Protein AF-A0A1A8IS23-F1 (afdb_monomer)

Organism: Nothobranchius kuhntae (NCBI:txid321403)

Mean predicted aligned error: 4.56 Å

Secondary structure (DSSP, 8-state):
-HHHHHHHHHHHHHHHHHHHHH-SS-----HHHHHH-HHHHHHHHHHHTTPPP-HHHHHHHHHT---S---S-----SS--S-HHHHHHHHHHHHHHHHHHHHTT---S-GGGS--

Radius of gyration: 16.97 Å; Cα contacts (8 Å, |Δi|>4): 66; chains: 1; bounding box: 39×25×40 Å

pLDDT: mean 91.83, std 9.57, range [53.31, 98.06]

Solvent-accessible surface area (backbone atoms only — not comparable to full-atom values): 7263 Å² total; per-residue (Å²): 110,68,70,53,50,69,53,50,49,57,48,54,38,50,55,53,50,47,48,66,70,71,48,88,84,79,85,88,78,56,70,69,53,41,71,74,41,46,60,63,48,52,50,52,53,40,50,73,71,73,45,86,84,54,65,71,60,43,53,51,46,62,78,59,69,77,71,90,89,63,81,85,70,81,70,73,66,95,60,79,93,61,52,72,68,58,43,51,54,47,39,54,42,48,52,52,49,25,53,56,28,46,76,68,76,41,82,49,67,61,74,93,67,54,76,128

Sequence (116 aa):
WPEFVKNYAPWWASHTLDWLTYGKNIHVVHFEDLKRDLFVQLKGMVQFLGLEVSEDRLLCVEGQKDGNFKRSGLRKLEYDPYSPEMRQNIDELIRTVDTALNKRNMSGVPADYKPR

InterPro domains:
  IPR000863 Sulfotransferase domain [PF00685] (11-58)
  IPR027417 P-loop containing nucleoside triphosphate hydrolase [G3DSA:3.40.50.300] (1-97)
  IPR027417 P-loop containing nucleoside triphosphate hydrolase [SSF52540] (1-97)
  IPR051589 Sialate:O-sulfotransferase [PTHR45964] (1-114)

Foldseek 3Di:
DVVCLVPVLVVVLVVLVCCLVPPDQDDDDDPVVCVVCVLVRVQVVCVSVVHDDDSVVSVVCVVVVDDPPDDPDPPVPPDDPDDPVSLVSNQVSLVSSQVSCVVVVHHGDDPVSHDD

Structure (mmCIF, N/CA/C/O backbone):
data_AF-A0A1A8IS23-F1
#
_entry.id   AF-A0A1A8IS23-F1
#
loop_
_atom_site.group_PDB
_atom_site.id
_atom_site.type_symbol
_atom_site.label_atom_id
_atom_site.label_alt_id
_atom_site.label_comp_id
_atom_site.label_asym_id
_atom_site.label_entity_id
_atom_site.label_seq_id
_atom_site.pdbx_PDB_ins_code
_atom_site.Cartn_x
_atom_site.Cartn_y
_atom_site.Cartn_z
_atom_site.occupancy
_atom_site.B_iso_or_equiv
_atom_site.auth_seq_id
_atom_site.auth_comp_id
_atom_site.auth_asym_id
_atom_site.auth_atom_id
_atom_site.pdbx_PDB_model_num
ATOM 1 N N . TRP A 1 1 ? 6.057 2.305 -22.696 1.00 84.75 1 TRP A N 1
ATOM 2 C CA . TRP A 1 1 ? 5.994 1.385 -21.542 1.00 84.75 1 TRP A CA 1
ATOM 3 C C . TRP A 1 1 ? 7.279 1.406 -20.709 1.00 84.75 1 TRP A C 1
ATOM 5 O O . TRP A 1 1 ? 7.150 1.654 -19.518 1.00 84.75 1 TRP A O 1
ATOM 15 N N . PRO A 1 2 ? 8.498 1.291 -21.283 1.00 92.81 2 PRO A N 1
ATOM 16 C CA . PRO A 1 2 ? 9.746 1.312 -20.501 1.00 92.81 2 PRO A CA 1
ATOM 17 C C . PRO A 1 2 ? 9.944 2.564 -19.643 1.00 92.81 2 PRO A C 1
ATOM 19 O O . PRO A 1 2 ? 10.153 2.452 -18.442 1.00 92.81 2 PRO A O 1
ATOM 22 N N . GLU A 1 3 ? 9.754 3.756 -20.218 1.00 93.56 3 GLU A N 1
ATOM 23 C CA . GLU A 1 3 ? 9.841 5.011 -19.454 1.00 93.56 3 GLU A CA 1
ATOM 24 C C . GLU A 1 3 ? 8.781 5.112 -18.350 1.00 93.56 3 GLU A C 1
ATOM 26 O O . GLU A 1 3 ? 9.026 5.700 -17.303 1.00 93.56 3 GLU A O 1
ATOM 31 N N . PHE A 1 4 ? 7.605 4.506 -18.538 1.00 93.31 4 PHE A N 1
ATOM 32 C CA . PHE A 1 4 ? 6.596 4.471 -17.481 1.00 93.31 4 PHE A CA 1
ATOM 33 C C . PHE A 1 4 ? 7.096 3.636 -16.298 1.00 93.31 4 PHE A C 1
ATOM 35 O O . PHE A 1 4 ? 7.108 4.121 -15.172 1.00 93.31 4 PHE A O 1
ATOM 42 N N . VAL A 1 5 ? 7.582 2.418 -16.548 1.00 94.75 5 VAL A N 1
ATOM 43 C CA . VAL A 1 5 ? 8.132 1.552 -15.492 1.00 94.75 5 VAL A CA 1
ATOM 44 C C . VAL A 1 5 ? 9.323 2.214 -14.801 1.00 94.75 5 VAL A C 1
ATOM 46 O O . VAL A 1 5 ? 9.346 2.290 -13.575 1.00 94.75 5 VAL A O 1
ATOM 49 N N . LYS A 1 6 ? 10.254 2.771 -15.580 1.00 94.75 6 LYS A N 1
ATOM 50 C CA . LYS A 1 6 ? 11.458 3.450 -15.086 1.00 94.75 6 LYS A CA 1
ATOM 51 C C . LYS A 1 6 ? 11.155 4.602 -14.125 1.00 94.75 6 LYS A C 1
ATOM 53 O O . LYS A 1 6 ? 11.931 4.830 -13.207 1.00 94.75 6 LYS A O 1
ATOM 58 N N . ASN A 1 7 ? 10.045 5.313 -14.321 1.00 95.06 7 ASN A N 1
ATOM 59 C CA . ASN A 1 7 ? 9.667 6.439 -13.466 1.00 95.06 7 ASN A CA 1
ATOM 60 C C . ASN A 1 7 ? 8.744 6.020 -12.311 1.00 95.06 7 ASN A C 1
ATOM 62 O O . ASN A 1 7 ? 8.955 6.424 -11.169 1.00 95.06 7 ASN A O 1
ATOM 66 N N . TYR A 1 8 ? 7.724 5.200 -12.580 1.00 96.56 8 TYR A N 1
ATOM 67 C CA . TYR A 1 8 ? 6.670 4.916 -11.603 1.00 96.56 8 TYR A CA 1
ATOM 68 C C . TYR A 1 8 ? 6.990 3.764 -10.652 1.00 96.56 8 TYR A C 1
ATOM 70 O O . TYR A 1 8 ? 6.519 3.796 -9.516 1.00 96.56 8 TYR A O 1
ATOM 78 N N . ALA A 1 9 ? 7.785 2.770 -11.065 1.00 96.25 9 ALA A N 1
ATOM 79 C CA . ALA A 1 9 ? 8.164 1.694 -10.153 1.00 96.25 9 ALA A CA 1
ATOM 80 C C . ALA A 1 9 ? 9.035 2.227 -8.996 1.00 96.25 9 ALA A C 1
ATOM 82 O O . ALA A 1 9 ? 8.674 1.981 -7.839 1.00 96.25 9 ALA A O 1
ATOM 83 N N . PRO A 1 10 ? 10.097 3.030 -9.238 1.00 97.44 10 PRO A N 1
ATOM 84 C CA . PRO A 1 10 ? 10.859 3.634 -8.146 1.00 97.44 10 PRO A CA 1
ATOM 85 C C . PRO A 1 10 ? 10.018 4.585 -7.299 1.00 97.44 10 PRO A C 1
ATOM 87 O O . PRO A 1 10 ? 10.170 4.598 -6.084 1.00 97.44 10 PRO A O 1
ATOM 90 N N . TRP A 1 11 ? 9.101 5.335 -7.920 1.00 97.69 11 TRP A N 1
ATOM 91 C CA . TRP A 1 11 ? 8.210 6.244 -7.199 1.00 97.69 11 TRP A CA 1
ATOM 92 C C . TRP A 1 11 ? 7.267 5.509 -6.237 1.00 97.69 11 TRP A C 1
ATOM 94 O O . TRP A 1 11 ? 7.090 5.940 -5.100 1.00 97.69 11 TRP A O 1
ATOM 104 N N . TRP A 1 12 ? 6.699 4.369 -6.646 1.00 97.31 12 TRP A N 1
ATOM 105 C CA . TRP A 1 12 ? 5.904 3.517 -5.754 1.00 97.31 12 TRP A CA 1
ATOM 106 C C . TRP A 1 12 ? 6.724 3.039 -4.548 1.00 97.31 12 TRP A C 1
ATOM 108 O O . TRP A 1 12 ? 6.259 3.109 -3.404 1.00 97.31 12 TRP A O 1
ATOM 118 N N . ALA A 1 13 ? 7.956 2.588 -4.797 1.00 97.81 13 ALA A N 1
ATOM 119 C CA . ALA A 1 13 ? 8.838 2.113 -3.743 1.00 97.81 13 ALA A CA 1
ATOM 120 C C . ALA A 1 13 ? 9.236 3.248 -2.794 1.00 97.81 13 ALA A C 1
ATOM 122 O O . ALA A 1 13 ? 9.066 3.104 -1.587 1.00 97.81 13 ALA A O 1
ATOM 123 N N . SER A 1 14 ? 9.697 4.388 -3.319 1.00 97.81 14 SER A N 1
ATOM 124 C CA . SER A 1 14 ? 10.100 5.535 -2.501 1.00 97.81 14 SER A CA 1
ATOM 125 C C . SER A 1 14 ? 8.934 6.056 -1.671 1.00 97.81 14 SER A C 1
ATOM 127 O O . SER A 1 14 ? 9.092 6.245 -0.474 1.00 97.81 14 SER A O 1
ATOM 129 N N . HIS A 1 15 ? 7.738 6.179 -2.254 1.00 97.56 15 HIS A N 1
ATOM 130 C CA . HIS A 1 15 ? 6.557 6.626 -1.519 1.00 97.56 15 HIS A CA 1
ATOM 131 C C . HIS A 1 15 ? 6.220 5.687 -0.355 1.00 97.56 15 HIS A C 1
ATOM 133 O O . HIS A 1 15 ? 5.954 6.138 0.759 1.00 97.56 15 HIS A O 1
ATOM 139 N N . THR A 1 16 ? 6.276 4.373 -0.587 1.00 96.81 16 THR A N 1
ATOM 140 C CA . THR A 1 16 ? 6.031 3.378 0.464 1.00 96.81 16 THR A CA 1
ATOM 141 C C . THR A 1 16 ? 7.103 3.446 1.553 1.00 96.81 16 THR A C 1
ATOM 143 O O . THR A 1 16 ? 6.783 3.461 2.741 1.00 96.81 16 THR A O 1
ATOM 146 N N . LEU A 1 17 ? 8.377 3.529 1.165 1.00 98.06 17 LEU A N 1
ATOM 147 C CA . LEU A 1 17 ? 9.504 3.623 2.093 1.00 98.06 17 LEU A CA 1
ATOM 148 C C . LEU A 1 17 ? 9.490 4.925 2.900 1.00 98.06 17 LEU A C 1
ATOM 150 O O . LEU A 1 17 ? 9.840 4.891 4.077 1.00 98.06 17 LEU A O 1
ATOM 154 N N . ASP A 1 18 ? 9.060 6.041 2.316 1.00 98.00 18 ASP A N 1
ATOM 155 C CA . ASP A 1 18 ? 8.930 7.328 3.001 1.00 98.00 18 ASP A CA 1
ATOM 156 C C . ASP A 1 18 ? 7.853 7.260 4.081 1.00 98.00 18 ASP A C 1
ATOM 158 O O . ASP A 1 18 ? 8.105 7.636 5.229 1.00 98.00 18 ASP A O 1
ATOM 162 N N . TRP A 1 19 ? 6.677 6.705 3.762 1.00 97.00 19 TRP A N 1
ATOM 163 C CA . TRP A 1 19 ? 5.651 6.448 4.772 1.00 97.00 19 TRP A CA 1
ATOM 164 C C . TRP A 1 19 ? 6.200 5.575 5.885 1.00 97.00 19 TRP A C 1
ATOM 166 O O . TRP A 1 19 ? 6.105 5.958 7.049 1.00 97.00 19 TRP A O 1
ATOM 176 N N . LEU A 1 20 ? 6.831 4.450 5.538 1.00 96.19 20 LEU A N 1
ATOM 177 C CA . LEU A 1 20 ? 7.433 3.571 6.530 1.00 96.19 20 LEU A CA 1
ATOM 178 C C . LEU A 1 20 ? 8.513 4.286 7.332 1.00 96.19 20 LEU A C 1
ATOM 180 O O . LEU A 1 20 ? 8.594 4.047 8.517 1.00 96.19 20 LEU A O 1
ATOM 184 N N . THR A 1 21 ? 9.323 5.169 6.766 1.00 96.06 21 THR A N 1
ATOM 185 C CA . THR A 1 21 ? 10.424 5.810 7.499 1.00 96.06 21 THR A CA 1
ATOM 186 C C . THR A 1 21 ? 9.915 6.892 8.445 1.00 96.06 21 THR A C 1
ATOM 188 O O . THR A 1 21 ? 10.292 6.910 9.619 1.00 96.06 21 THR A O 1
ATOM 191 N N . TYR A 1 22 ? 9.040 7.768 7.953 1.00 96.38 22 TYR A N 1
ATOM 192 C CA . TYR A 1 22 ? 8.670 9.012 8.628 1.00 96.38 22 TYR A CA 1
ATOM 193 C C . TYR A 1 22 ? 7.308 8.960 9.329 1.00 96.38 22 TYR A C 1
ATOM 195 O O . TYR A 1 22 ? 7.022 9.796 10.189 1.00 96.38 22 TYR A O 1
ATOM 203 N N . GLY A 1 23 ? 6.460 7.984 9.004 1.00 94.69 23 GLY A N 1
ATOM 204 C CA . GLY A 1 23 ? 5.176 7.803 9.664 1.00 94.69 23 GLY A CA 1
ATOM 205 C C . GLY A 1 23 ? 5.343 7.285 11.095 1.00 94.69 23 GLY A C 1
ATOM 206 O O . GLY A 1 23 ? 6.065 6.319 11.357 1.00 94.69 23 GLY A O 1
ATOM 207 N N . LYS A 1 24 ? 4.656 7.946 12.034 1.00 92.00 24 LYS A N 1
ATOM 208 C CA . LYS A 1 24 ? 4.706 7.617 13.468 1.00 92.00 24 LYS A CA 1
ATOM 209 C C . LYS A 1 24 ? 3.804 6.434 13.818 1.00 92.00 24 LYS A C 1
ATOM 211 O O . LYS A 1 24 ? 4.275 5.449 14.368 1.00 92.00 24 LYS A O 1
ATOM 216 N N . ASN A 1 25 ? 2.527 6.535 13.451 1.00 94.12 25 ASN A N 1
ATOM 217 C CA . ASN A 1 25 ? 1.506 5.516 13.680 1.00 94.12 25 ASN A CA 1
ATOM 218 C C . ASN A 1 25 ? 0.934 5.127 12.320 1.00 94.12 25 ASN A C 1
ATOM 220 O O . ASN A 1 25 ? 0.190 5.902 11.722 1.00 94.12 25 ASN A O 1
ATOM 224 N N . ILE A 1 26 ? 1.325 3.962 11.812 1.00 95.31 26 ILE A N 1
ATOM 225 C CA . ILE A 1 26 ? 0.962 3.506 10.468 1.00 95.31 26 ILE A CA 1
ATOM 226 C C . ILE A 1 26 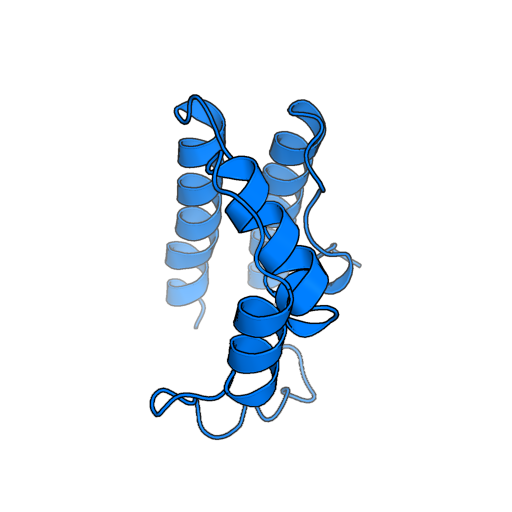? 0.236 2.174 10.584 1.00 95.31 26 ILE A C 1
ATOM 228 O O . ILE A 1 26 ? 0.696 1.275 11.286 1.00 95.31 26 ILE A O 1
ATOM 232 N N . HIS A 1 27 ? -0.854 2.046 9.836 1.00 95.81 27 HIS A N 1
ATOM 233 C CA . HIS A 1 27 ? -1.528 0.784 9.583 1.00 95.81 27 HIS A CA 1
ATOM 234 C C . HIS A 1 27 ? -1.452 0.483 8.090 1.00 95.81 27 HIS A C 1
ATOM 236 O O . HIS A 1 27 ? -1.900 1.282 7.268 1.00 95.81 27 HIS A O 1
ATOM 242 N N . VAL A 1 28 ? -0.834 -0.644 7.744 1.00 96.12 28 VAL A N 1
ATOM 243 C CA . VAL A 1 28 ? -0.689 -1.087 6.357 1.00 96.12 28 VAL A CA 1
ATOM 244 C C . VAL A 1 28 ? -1.838 -2.026 6.034 1.00 96.12 28 VAL A C 1
ATOM 246 O O . VAL A 1 28 ? -2.012 -3.037 6.710 1.00 96.12 28 VAL A O 1
ATOM 249 N N . VAL A 1 29 ? -2.589 -1.704 4.982 1.00 96.62 29 VAL A N 1
ATOM 250 C CA . VAL A 1 29 ? -3.605 -2.593 4.415 1.00 96.62 29 VAL A CA 1
ATOM 251 C C . VAL A 1 29 ? -3.288 -2.845 2.955 1.00 96.62 29 VAL A C 1
ATOM 253 O O . VAL A 1 29 ? -3.187 -1.908 2.162 1.00 96.62 29 VAL A O 1
ATOM 256 N N . HIS A 1 30 ? -3.158 -4.119 2.599 1.00 95.62 30 HIS A N 1
ATOM 257 C CA . HIS A 1 30 ? -2.948 -4.530 1.217 1.00 95.62 30 HIS A CA 1
ATOM 258 C C . HIS A 1 30 ? -4.276 -4.583 0.473 1.00 95.62 30 HIS A C 1
ATOM 260 O O . HIS A 1 30 ? -5.290 -5.058 0.991 1.00 95.62 30 HIS A O 1
ATOM 266 N N . PHE A 1 31 ? -4.270 -4.124 -0.774 1.00 93.31 31 PHE A N 1
ATOM 267 C CA . PHE A 1 31 ? -5.458 -4.134 -1.624 1.00 93.31 31 PHE A CA 1
ATOM 268 C C . PHE A 1 31 ? -6.011 -5.556 -1.822 1.00 93.31 31 PHE A C 1
ATOM 270 O O . PHE A 1 31 ? -7.222 -5.765 -1.882 1.00 93.31 31 PHE A O 1
ATOM 277 N N . GLU A 1 32 ? -5.125 -6.545 -1.873 1.00 93.38 32 GLU A N 1
ATOM 278 C CA . GLU A 1 32 ? -5.426 -7.967 -2.034 1.00 93.38 32 GLU A CA 1
ATOM 279 C C . GLU A 1 32 ? -6.209 -8.503 -0.837 1.00 93.38 32 GLU A C 1
ATOM 281 O O . GLU A 1 32 ? -7.168 -9.256 -1.010 1.00 93.38 32 GLU A O 1
ATOM 286 N N . ASP A 1 33 ? -5.828 -8.083 0.368 1.00 95.31 33 ASP A N 1
ATOM 287 C CA . ASP A 1 33 ? -6.500 -8.463 1.606 1.00 95.31 33 ASP A CA 1
ATOM 288 C C . ASP A 1 33 ? -7.865 -7.782 1.701 1.00 95.31 33 ASP A C 1
ATOM 290 O O . ASP A 1 33 ? -8.853 -8.440 2.018 1.00 95.31 33 ASP A O 1
ATOM 294 N N . LEU A 1 34 ? -7.946 -6.502 1.318 1.00 93.81 34 LEU A N 1
ATOM 295 C CA . LEU A 1 34 ? -9.200 -5.746 1.269 1.00 93.81 34 LEU A CA 1
ATOM 296 C C . LEU A 1 34 ? -10.209 -6.362 0.291 1.00 93.81 34 LEU A C 1
ATOM 298 O O . LEU A 1 34 ? -11.408 -6.393 0.557 1.00 93.81 34 LEU A O 1
ATOM 302 N N . LYS A 1 35 ? -9.730 -6.871 -0.848 1.00 91.12 35 LYS A N 1
ATOM 303 C CA . LYS A 1 35 ? -10.570 -7.587 -1.815 1.00 91.12 35 LYS A CA 1
ATOM 304 C C . LYS A 1 35 ? -11.014 -8.957 -1.322 1.00 91.12 35 LYS A C 1
ATOM 306 O O . LYS A 1 35 ? -12.102 -9.394 -1.696 1.00 91.12 35 LYS A O 1
ATOM 311 N N . ARG A 1 36 ? -10.150 -9.653 -0.582 1.00 93.62 36 ARG A N 1
ATOM 312 C CA . ARG A 1 36 ? -10.403 -11.011 -0.097 1.00 93.62 36 ARG A CA 1
ATOM 313 C C . ARG A 1 36 ? -11.382 -11.018 1.071 1.00 93.62 36 ARG A C 1
ATOM 315 O O . ARG A 1 36 ? -12.255 -11.876 1.095 1.00 93.62 36 ARG A O 1
ATOM 322 N N . ASP A 1 37 ? -11.235 -10.079 2.000 1.00 95.62 37 ASP A N 1
ATOM 323 C CA . ASP A 1 37 ? -12.046 -9.990 3.213 1.00 95.62 37 ASP A CA 1
ATOM 324 C C . ASP A 1 37 ? -12.230 -8.523 3.628 1.00 95.62 37 ASP A C 1
ATOM 326 O O . ASP A 1 37 ? -11.472 -7.962 4.422 1.00 95.62 37 ASP A O 1
ATOM 330 N N . LEU A 1 38 ? -13.231 -7.871 3.034 1.00 95.94 38 LEU A N 1
ATOM 331 C CA . LEU A 1 38 ? -13.471 -6.445 3.234 1.00 95.94 38 LEU A CA 1
ATOM 332 C C . LEU A 1 38 ? -13.869 -6.144 4.682 1.00 95.94 38 LEU A C 1
ATOM 334 O O . LEU A 1 38 ? -13.350 -5.196 5.273 1.00 95.94 38 LEU A O 1
ATOM 338 N N . PHE A 1 39 ? -14.764 -6.950 5.255 1.00 96.81 39 PHE A N 1
ATOM 339 C CA . PHE A 1 39 ? -15.257 -6.753 6.613 1.00 96.81 39 PHE A CA 1
ATOM 340 C C . PHE A 1 39 ? -14.120 -6.751 7.644 1.00 96.81 39 PHE A C 1
ATOM 342 O O . PHE A 1 39 ? -14.007 -5.808 8.432 1.00 96.81 39 PHE A O 1
ATOM 349 N N . VAL A 1 40 ? -13.243 -7.763 7.619 1.00 97.38 40 VAL A N 1
ATOM 350 C CA . VAL A 1 40 ? -12.138 -7.871 8.586 1.00 97.38 40 VAL A CA 1
ATOM 351 C C . VAL A 1 40 ? -11.146 -6.724 8.424 1.00 97.38 40 VAL A C 1
ATOM 353 O O . VAL A 1 40 ? -10.727 -6.135 9.424 1.00 97.38 40 VAL A O 1
ATOM 356 N N . GLN A 1 41 ? -10.801 -6.360 7.185 1.00 97.75 41 GLN A N 1
ATOM 357 C CA . GLN A 1 41 ? -9.877 -5.250 6.947 1.00 97.75 41 GLN A CA 1
ATOM 358 C C . GLN A 1 41 ? -10.465 -3.909 7.409 1.00 97.75 41 GLN A C 1
ATOM 360 O O . GLN A 1 41 ? -9.776 -3.147 8.086 1.00 97.75 41 GLN A O 1
ATOM 365 N N . LEU A 1 42 ? -11.745 -3.627 7.132 1.00 97.56 42 LEU A N 1
ATOM 366 C CA . LEU A 1 42 ? -12.400 -2.404 7.613 1.00 97.56 42 LEU A CA 1
ATOM 367 C C . LEU A 1 42 ? -12.490 -2.360 9.141 1.00 97.56 42 LEU A C 1
ATOM 369 O O . LEU A 1 42 ? -12.245 -1.311 9.737 1.00 97.56 42 LEU A O 1
ATOM 373 N N . LYS A 1 43 ? -12.798 -3.491 9.785 1.00 98.00 43 LYS A N 1
ATOM 374 C CA . LYS A 1 43 ? -12.804 -3.599 11.249 1.00 98.00 43 LYS A CA 1
ATOM 375 C C . LYS A 1 43 ? -11.438 -3.229 11.829 1.00 98.00 43 LYS A C 1
ATOM 377 O O . LYS A 1 43 ? -11.379 -2.390 12.726 1.00 98.00 43 LYS A O 1
ATOM 382 N N . GLY A 1 44 ? -10.356 -3.773 11.266 1.00 97.50 44 GLY A N 1
ATOM 383 C CA . GLY A 1 44 ? -8.984 -3.439 11.657 1.00 97.50 44 GLY A CA 1
ATOM 384 C C . GLY A 1 44 ? -8.654 -1.953 11.490 1.00 97.50 44 GLY A C 1
ATOM 385 O O . GLY A 1 44 ? -8.102 -1.345 12.406 1.00 97.50 44 GLY A O 1
ATOM 386 N N . MET A 1 45 ? -9.068 -1.336 10.377 1.00 97.69 45 MET A N 1
ATOM 387 C CA . MET A 1 45 ? -8.881 0.104 10.149 1.00 97.69 45 MET A CA 1
ATOM 388 C C . MET A 1 45 ? -9.611 0.962 11.192 1.00 97.69 45 MET A C 1
ATOM 390 O O . MET A 1 45 ? -9.030 1.898 11.735 1.00 97.69 45 MET A O 1
ATOM 394 N N . VAL A 1 46 ? -10.877 0.652 11.492 1.00 98.06 46 VAL A N 1
ATOM 395 C CA . VAL A 1 46 ? -11.684 1.400 12.477 1.00 98.06 46 VAL A CA 1
ATOM 396 C C . VAL A 1 46 ? -11.079 1.279 13.877 1.00 98.06 46 VAL A C 1
ATOM 398 O O . VAL A 1 46 ? -10.935 2.284 14.574 1.00 98.06 46 VAL A O 1
ATOM 401 N N . GLN A 1 47 ? -10.656 0.072 14.261 1.00 97.88 47 GLN A N 1
ATOM 402 C CA . GLN A 1 47 ? -9.984 -0.173 15.538 1.00 97.88 47 GLN A CA 1
ATOM 403 C C . GLN A 1 47 ? -8.647 0.563 15.634 1.00 97.88 47 GLN A C 1
ATOM 405 O O . GLN A 1 47 ? -8.349 1.157 16.668 1.00 97.88 47 GLN A O 1
ATOM 410 N N . PHE A 1 48 ? -7.858 0.570 14.557 1.00 97.44 48 PHE A N 1
ATOM 411 C CA . PHE A 1 48 ? -6.599 1.311 14.502 1.00 97.44 48 PHE A CA 1
ATOM 412 C C . PHE A 1 48 ? -6.800 2.820 14.709 1.00 97.44 48 PHE A C 1
ATOM 414 O O . PHE A 1 48 ? -5.984 3.466 15.363 1.00 97.44 48 PHE A O 1
ATOM 421 N N . LEU A 1 49 ? -7.908 3.376 14.209 1.00 97.31 49 LEU A N 1
ATOM 422 C CA . LEU A 1 49 ? -8.283 4.775 14.430 1.00 97.31 49 LEU A CA 1
ATOM 423 C C . LEU A 1 49 ? -8.790 5.061 15.858 1.00 97.31 49 LEU A C 1
ATOM 425 O O . LEU A 1 49 ? -9.083 6.213 16.169 1.00 97.31 49 LEU A O 1
ATOM 429 N N . GLY A 1 50 ? -8.900 4.048 16.724 1.00 97.44 50 GLY A N 1
ATOM 430 C CA . GLY A 1 50 ? -9.414 4.193 18.088 1.00 97.44 50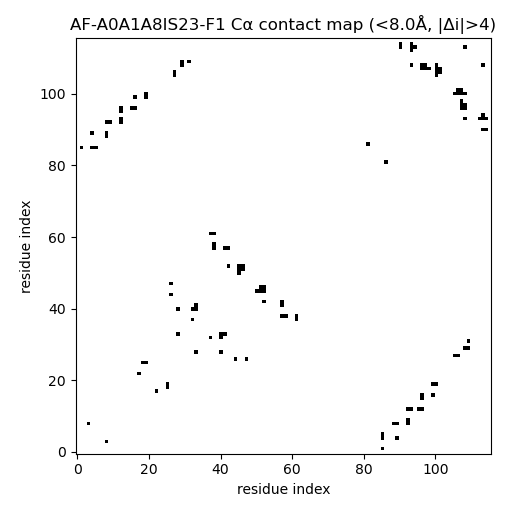 GLY A CA 1
ATOM 431 C C . GLY A 1 50 ? -10.923 4.441 18.149 1.00 97.44 50 GLY A C 1
ATOM 432 O O . GLY A 1 50 ? -11.412 5.004 19.126 1.00 97.44 50 GLY A O 1
ATOM 433 N N . LEU A 1 51 ? -11.656 4.059 17.101 1.00 97.81 51 LEU A N 1
ATOM 434 C CA . LEU A 1 51 ? -13.103 4.228 17.008 1.00 97.81 51 LEU A CA 1
ATOM 435 C C . LEU A 1 51 ? -13.829 2.935 17.393 1.00 97.81 51 LEU A C 1
ATOM 437 O O . LEU A 1 51 ? -13.332 1.828 17.179 1.00 97.81 51 LEU A O 1
ATOM 441 N N . GLU A 1 52 ? -15.038 3.079 17.932 1.00 97.69 52 GLU A N 1
ATOM 442 C CA . GLU A 1 52 ? -15.905 1.940 18.217 1.00 97.69 52 GLU A CA 1
ATOM 443 C C . GLU A 1 52 ? -16.376 1.276 16.915 1.00 97.69 52 GLU A C 1
ATOM 445 O O . GLU A 1 52 ? -16.802 1.936 15.960 1.00 97.69 52 GLU A O 1
ATOM 450 N N . VAL A 1 53 ? -16.297 -0.054 16.878 1.00 97.69 53 VAL A N 1
ATOM 451 C CA . VAL A 1 53 ? -16.725 -0.846 15.726 1.00 97.69 53 VAL A CA 1
ATOM 452 C C . VAL A 1 53 ? -18.230 -1.069 15.794 1.00 97.69 53 VAL A C 1
ATOM 454 O O . VAL A 1 53 ? -18.726 -1.706 16.716 1.00 97.69 53 VAL A O 1
ATOM 457 N N . SER A 1 54 ? -18.943 -0.626 14.760 1.00 97.94 54 SER A N 1
ATOM 458 C CA . SER A 1 54 ? -20.340 -0.996 14.525 1.00 97.94 54 SER A CA 1
ATOM 459 C C . SER A 1 54 ? -20.407 -2.022 13.399 1.00 97.94 54 SER A C 1
ATOM 461 O O . SER A 1 54 ? -20.194 -1.681 12.233 1.00 97.94 54 SER A O 1
ATOM 463 N N . GLU A 1 55 ? -20.692 -3.278 13.743 1.00 97.12 55 GLU A N 1
ATOM 464 C CA . GLU A 1 55 ? -20.722 -4.375 12.767 1.00 97.12 55 GLU A CA 1
ATOM 465 C C . GLU A 1 55 ? -21.816 -4.170 11.711 1.00 97.12 55 GLU A C 1
ATOM 467 O O . GLU A 1 55 ? -21.538 -4.326 10.526 1.00 97.12 55 GLU A O 1
ATOM 472 N N . ASP A 1 56 ? -22.995 -3.675 12.100 1.00 97.56 56 ASP A N 1
ATOM 473 C CA . ASP A 1 56 ? -24.084 -3.346 11.168 1.00 97.56 56 ASP A CA 1
ATOM 474 C C . ASP A 1 56 ? -23.657 -2.327 10.100 1.00 97.56 56 ASP A C 1
ATOM 476 O O . ASP A 1 56 ? -23.986 -2.461 8.917 1.00 97.56 56 ASP A O 1
ATOM 480 N N . ARG A 1 57 ? -22.877 -1.308 10.489 1.00 96.56 57 ARG A N 1
ATOM 481 C CA . ARG A 1 57 ? -22.351 -0.317 9.539 1.00 96.56 57 ARG A CA 1
ATOM 482 C C . ARG A 1 57 ? -21.303 -0.921 8.613 1.00 96.56 57 ARG A C 1
ATOM 484 O O . ARG A 1 57 ? -21.287 -0.577 7.434 1.00 96.56 57 ARG A O 1
ATOM 491 N N . LEU A 1 58 ? -20.445 -1.804 9.122 1.00 96.94 58 LEU A N 1
ATOM 492 C CA . LEU A 1 58 ? -19.456 -2.498 8.296 1.00 96.94 58 LEU A CA 1
ATOM 493 C C . LEU A 1 58 ? -20.125 -3.432 7.280 1.00 96.94 58 LEU A C 1
ATOM 495 O O . LEU A 1 58 ? -19.750 -3.407 6.110 1.00 96.94 58 LEU A O 1
ATOM 499 N N . LEU A 1 59 ? -21.160 -4.173 7.689 1.00 96.69 59 LEU A N 1
ATOM 500 C CA . LEU A 1 59 ? -21.959 -5.018 6.795 1.00 96.69 59 LEU A CA 1
ATOM 501 C C . LEU A 1 59 ? -22.677 -4.191 5.720 1.00 96.69 59 LEU A C 1
ATOM 503 O O . LEU A 1 59 ? -22.727 -4.589 4.557 1.00 96.69 59 LEU A O 1
ATOM 507 N N . CYS A 1 60 ? -23.182 -3.007 6.078 1.00 95.56 60 CYS A N 1
ATOM 508 C CA . CYS A 1 60 ? -23.762 -2.075 5.112 1.00 95.56 60 CYS A CA 1
ATOM 509 C C . CYS A 1 60 ? -22.738 -1.645 4.046 1.00 95.56 60 CYS A C 1
ATOM 511 O O . CYS A 1 60 ? -23.034 -1.701 2.851 1.00 95.56 60 CYS A O 1
ATOM 513 N N . VAL A 1 61 ? -21.517 -1.276 4.458 1.00 94.38 61 VAL A N 1
ATOM 514 C CA . VAL A 1 61 ? -20.429 -0.926 3.527 1.00 94.38 61 VAL A CA 1
ATOM 515 C C . VAL A 1 61 ? -20.052 -2.116 2.649 1.00 94.38 61 VAL A C 1
ATOM 517 O O . VAL A 1 61 ? -19.872 -1.948 1.446 1.00 94.38 61 VAL A O 1
ATOM 520 N N . GLU A 1 62 ? -19.972 -3.321 3.210 1.00 93.44 62 GLU A N 1
ATOM 521 C CA . GLU A 1 62 ? -19.656 -4.526 2.443 1.00 93.44 62 GLU A CA 1
ATOM 522 C C . GLU A 1 62 ? -20.710 -4.830 1.368 1.00 93.44 62 GLU A C 1
ATOM 524 O O . GLU A 1 62 ? -20.357 -5.120 0.220 1.00 93.44 62 GLU A O 1
ATOM 529 N N . GLY A 1 63 ? -21.995 -4.681 1.705 1.00 93.12 63 GLY A N 1
ATOM 530 C CA . GLY A 1 63 ? -23.105 -4.826 0.762 1.00 93.12 63 GLY A CA 1
ATOM 531 C C . GLY A 1 63 ? -23.164 -3.733 -0.314 1.00 93.12 63 GLY A C 1
ATOM 532 O O . GLY A 1 63 ? -23.770 -3.947 -1.361 1.00 93.12 63 GLY A O 1
ATOM 533 N N . GLN A 1 64 ? -22.521 -2.583 -0.085 1.00 90.50 64 GLN A N 1
ATOM 534 C CA . GLN A 1 64 ? -22.526 -1.405 -0.967 1.00 90.50 64 GLN A CA 1
ATOM 535 C C . GLN A 1 64 ? -21.109 -0.984 -1.400 1.00 90.50 64 GLN A C 1
ATOM 537 O O . GLN A 1 64 ? -20.832 0.191 -1.638 1.00 90.50 64 GLN A O 1
ATOM 542 N N . LYS A 1 65 ? -20.186 -1.943 -1.513 1.00 86.44 65 LYS A N 1
ATOM 543 C CA . LYS A 1 65 ? -18.752 -1.692 -1.760 1.00 86.44 65 LYS A CA 1
ATOM 544 C C . LYS A 1 65 ? -18.401 -1.139 -3.148 1.00 86.44 65 LYS A C 1
ATOM 546 O O . LYS A 1 65 ? -17.263 -0.748 -3.396 1.00 86.44 65 LYS A O 1
ATOM 551 N N . ASP A 1 66 ? -19.363 -1.124 -4.061 1.00 84.19 66 ASP A N 1
ATOM 552 C CA . ASP A 1 66 ? -19.172 -0.779 -5.463 1.00 84.19 66 ASP A CA 1
ATOM 553 C C . ASP A 1 66 ? -19.616 0.663 -5.757 1.00 84.19 66 ASP A C 1
ATOM 555 O O . ASP A 1 66 ? -20.799 0.983 -5.704 1.00 84.19 66 ASP A O 1
ATOM 559 N N . GLY A 1 67 ? -18.669 1.527 -6.136 1.00 79.50 67 GLY A N 1
ATOM 560 C CA . GLY A 1 67 ? -18.937 2.920 -6.521 1.00 79.50 67 GLY A CA 1
ATOM 561 C C . GLY A 1 67 ? -18.986 3.167 -8.034 1.00 79.50 67 GLY A C 1
ATOM 562 O O . GLY A 1 67 ? -18.821 2.256 -8.843 1.00 79.50 67 GLY A O 1
ATOM 563 N N . ASN A 1 68 ? -19.152 4.435 -8.425 1.00 79.06 68 ASN A N 1
ATOM 564 C CA . ASN A 1 68 ? -19.209 4.860 -9.835 1.00 79.06 68 ASN A CA 1
ATOM 565 C C . ASN A 1 68 ? -17.844 4.832 -10.546 1.00 79.06 68 ASN A C 1
AT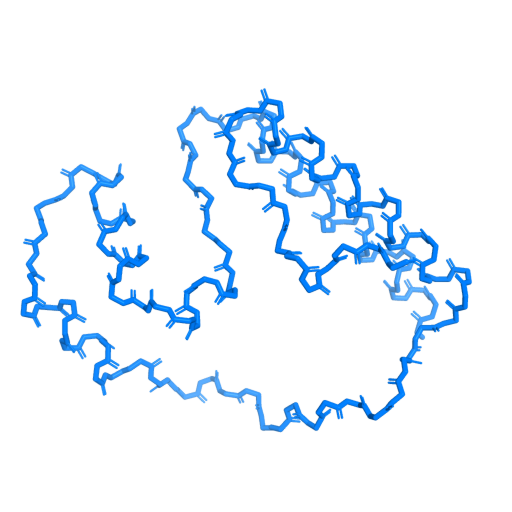OM 567 O O . ASN A 1 68 ? -17.775 4.683 -11.764 1.00 79.06 68 ASN A O 1
ATOM 571 N N . PHE A 1 69 ? -16.744 4.957 -9.799 1.00 75.56 69 PHE A N 1
ATOM 572 C CA . PHE A 1 69 ? -15.388 4.910 -10.347 1.00 75.56 69 PHE A CA 1
ATOM 573 C C . PHE A 1 69 ? -14.912 3.463 -10.479 1.00 75.56 69 PHE A C 1
ATOM 575 O O . PHE A 1 69 ? -14.139 2.962 -9.664 1.00 75.56 69 PHE A O 1
ATOM 582 N N . LYS A 1 70 ? -15.379 2.784 -11.527 1.00 76.31 70 LYS A N 1
ATOM 583 C CA . LYS A 1 70 ? -14.924 1.439 -11.894 1.00 76.31 70 LYS A CA 1
ATOM 584 C C . LYS A 1 70 ? -14.015 1.535 -13.114 1.00 76.31 70 LYS A C 1
ATOM 586 O O . LYS A 1 70 ? -14.361 2.181 -14.100 1.00 76.31 70 LYS A O 1
ATOM 591 N N . ARG A 1 71 ? -12.863 0.859 -13.092 1.00 68.38 71 ARG A N 1
ATOM 592 C CA . ARG A 1 71 ? -12.129 0.594 -14.338 1.00 68.38 71 ARG A CA 1
ATOM 593 C C . ARG A 1 71 ? -12.870 -0.518 -15.072 1.00 68.38 71 ARG A C 1
ATOM 595 O O . ARG A 1 71 ? -12.922 -1.646 -14.585 1.00 68.38 71 ARG A O 1
ATOM 602 N N . SER A 1 72 ? -13.467 -0.196 -16.215 1.00 59.59 72 SER A N 1
ATOM 603 C CA . SER A 1 72 ? -14.115 -1.171 -17.090 1.00 59.59 72 SER A CA 1
ATOM 604 C C . SER A 1 72 ? -13.068 -2.163 -17.603 1.00 59.59 72 SER A C 1
ATOM 606 O O . SER A 1 72 ? -12.294 -1.844 -18.499 1.00 59.59 72 SER A O 1
ATOM 608 N N . GLY A 1 73 ? -13.028 -3.355 -17.011 1.00 54.56 73 GLY A N 1
ATOM 609 C CA . GLY A 1 73 ? -12.287 -4.492 -17.547 1.00 54.56 73 GLY A CA 1
ATOM 610 C C . GLY A 1 73 ? -10.770 -4.401 -17.397 1.00 54.56 73 GLY A C 1
ATOM 611 O O . GLY A 1 73 ? -10.049 -4.112 -18.346 1.00 54.56 73 GLY A O 1
ATOM 612 N N . LEU A 1 74 ? -10.264 -4.838 -16.244 1.00 53.31 74 LEU A N 1
ATOM 613 C CA . LEU A 1 74 ? -9.022 -5.607 -16.250 1.00 53.31 74 LEU A CA 1
ATOM 614 C C . LEU A 1 74 ? -9.317 -6.921 -16.986 1.00 53.31 74 LEU A C 1
ATOM 616 O O . LEU A 1 74 ? -9.628 -7.931 -16.356 1.00 53.31 74 LEU A O 1
ATOM 620 N N . ARG A 1 75 ? -9.220 -6.941 -18.321 1.00 59.72 75 ARG A N 1
ATOM 621 C CA . ARG A 1 75 ? -8.782 -8.187 -18.956 1.00 59.72 75 ARG A CA 1
ATOM 622 C C . ARG A 1 75 ? -7.398 -8.421 -18.376 1.00 59.72 75 ARG A C 1
ATOM 624 O O . ARG A 1 75 ? -6.467 -7.689 -18.703 1.00 59.72 75 ARG A O 1
ATOM 631 N N . LYS A 1 76 ? -7.300 -9.353 -17.423 1.00 67.00 76 LYS A N 1
ATOM 632 C CA . LYS A 1 76 ? -6.012 -9.845 -16.946 1.00 67.00 76 LYS A CA 1
ATOM 633 C C . LYS A 1 76 ? -5.275 -10.259 -18.213 1.00 67.00 76 LYS A C 1
ATOM 635 O O . LYS A 1 76 ? -5.774 -11.116 -18.938 1.00 67.00 76 LYS A O 1
ATOM 640 N N . LEU A 1 77 ? -4.208 -9.540 -18.551 1.00 76.50 77 LEU A N 1
ATOM 641 C CA . LEU A 1 77 ? -3.435 -9.856 -19.742 1.00 76.50 77 LEU A CA 1
ATOM 642 C C . LEU A 1 77 ? -3.000 -11.317 -19.601 1.00 76.50 77 LEU A C 1
ATOM 644 O O . LEU A 1 77 ? -2.531 -11.722 -18.538 1.00 76.50 77 LEU A O 1
ATOM 648 N N . GLU A 1 78 ? -3.213 -12.116 -20.643 1.00 84.75 78 GLU A N 1
ATOM 649 C CA . GLU A 1 78 ? -2.782 -13.521 -20.657 1.00 84.75 78 GLU A CA 1
ATOM 650 C C . GLU A 1 78 ? -1.251 -13.645 -20.730 1.00 84.75 78 GLU A C 1
ATOM 652 O O . GLU A 1 78 ? -0.700 -14.726 -20.549 1.00 84.75 78 GLU A O 1
ATOM 657 N N . TYR A 1 79 ? -0.566 -12.525 -20.968 1.00 86.81 79 TYR A N 1
ATOM 658 C CA . TYR A 1 79 ? 0.879 -12.399 -21.060 1.00 86.81 79 TYR A CA 1
ATOM 659 C C . TYR A 1 79 ? 1.400 -11.333 -20.088 1.00 86.81 79 TYR A C 1
ATOM 661 O O . TYR A 1 79 ? 0.665 -10.431 -19.677 1.00 86.81 79 TYR A O 1
ATOM 669 N N . ASP A 1 80 ? 2.687 -11.417 -19.746 1.00 87.25 80 ASP A N 1
ATOM 670 C CA . ASP A 1 80 ? 3.368 -10.371 -18.983 1.00 87.25 80 ASP A CA 1
ATOM 671 C C . ASP A 1 80 ? 3.692 -9.183 -19.916 1.00 87.25 80 ASP A C 1
ATOM 673 O O . ASP A 1 80 ? 4.429 -9.360 -20.891 1.00 87.25 80 ASP A O 1
ATOM 677 N N . PRO A 1 81 ? 3.146 -7.974 -19.679 1.00 90.12 81 PRO A N 1
ATOM 678 C CA . PRO A 1 81 ? 3.444 -6.807 -20.506 1.00 90.12 81 PRO A CA 1
ATOM 679 C C . PRO A 1 81 ? 4.859 -6.245 -20.286 1.00 90.12 81 PRO A C 1
ATOM 681 O O . PRO A 1 81 ? 5.246 -5.296 -20.975 1.00 90.12 81 PRO A O 1
ATOM 684 N N . TYR A 1 82 ? 5.615 -6.754 -19.310 1.00 92.12 82 TYR A N 1
ATOM 685 C CA . TYR A 1 82 ? 6.953 -6.284 -18.978 1.00 92.12 82 TYR A CA 1
ATOM 686 C C . TYR A 1 82 ? 8.033 -7.127 -19.670 1.00 92.12 82 TYR A C 1
ATOM 688 O O . TYR A 1 82 ? 7.991 -8.352 -19.695 1.00 92.12 82 TYR A O 1
ATOM 696 N N . SER A 1 83 ? 9.051 -6.460 -20.216 1.00 95.19 83 SER A N 1
ATOM 697 C CA . SER A 1 83 ? 10.280 -7.113 -20.669 1.00 95.19 83 SER A CA 1
ATOM 698 C C . SER A 1 83 ? 11.046 -7.676 -19.464 1.00 95.19 83 SER A C 1
ATOM 700 O O . SER A 1 83 ? 10.907 -7.111 -18.375 1.00 95.19 83 SER A O 1
ATOM 702 N N . PRO A 1 84 ? 11.963 -8.639 -19.653 1.00 94.81 84 PRO A N 1
ATOM 703 C CA . PRO A 1 84 ? 12.789 -9.172 -18.567 1.00 94.81 84 PRO A CA 1
ATOM 704 C C . PRO A 1 84 ? 13.525 -8.104 -17.741 1.00 94.81 84 PRO A C 1
ATOM 706 O O . PRO A 1 84 ? 13.517 -8.171 -16.519 1.00 94.81 84 PRO A O 1
ATOM 709 N N . GLU A 1 85 ? 14.081 -7.072 -18.386 1.00 95.12 85 GLU A N 1
ATOM 710 C CA . GLU A 1 85 ? 14.771 -5.966 -17.700 1.00 95.12 85 GLU A CA 1
ATOM 711 C C . GLU A 1 85 ? 13.818 -5.150 -16.807 1.00 95.12 85 GLU A C 1
ATOM 713 O O . GLU A 1 85 ? 14.068 -4.964 -15.618 1.00 95.12 85 GLU A O 1
ATOM 718 N N . MET A 1 86 ? 12.678 -4.712 -17.359 1.00 95.69 86 MET A N 1
ATOM 719 C CA . MET A 1 86 ? 11.611 -4.061 -16.584 1.00 95.69 86 MET A CA 1
ATOM 720 C C . MET A 1 86 ? 11.153 -4.921 -15.401 1.00 95.69 86 MET A C 1
ATOM 722 O O . MET A 1 86 ? 10.955 -4.396 -14.307 1.00 95.69 86 MET A O 1
ATOM 726 N N . ARG A 1 87 ? 10.990 -6.232 -15.611 1.00 94.19 87 ARG A N 1
ATOM 727 C CA . ARG A 1 87 ? 10.559 -7.162 -14.568 1.00 94.19 87 ARG A CA 1
ATOM 728 C C . ARG A 1 87 ? 11.584 -7.251 -13.444 1.00 94.19 87 ARG A C 1
ATOM 730 O O . ARG A 1 87 ? 11.205 -7.122 -12.286 1.00 94.19 87 ARG A O 1
ATOM 737 N N . GLN A 1 88 ? 12.861 -7.392 -13.788 1.00 94.19 88 GLN A N 1
ATOM 738 C CA . GLN A 1 88 ? 13.949 -7.415 -12.817 1.00 94.19 88 GLN A CA 1
ATOM 739 C C . GLN A 1 88 ? 13.956 -6.144 -11.957 1.00 94.19 88 GLN A C 1
ATOM 741 O O . GLN A 1 88 ? 14.009 -6.238 -10.733 1.00 94.19 88 GLN A O 1
ATOM 746 N N . ASN A 1 89 ? 13.826 -4.969 -12.581 1.00 95.12 89 ASN A N 1
ATOM 747 C CA . ASN A 1 89 ? 13.773 -3.693 -11.864 1.00 95.12 89 ASN A CA 1
ATOM 748 C C . ASN A 1 89 ? 12.589 -3.635 -10.877 1.00 95.12 89 ASN A C 1
ATOM 750 O O . ASN A 1 89 ? 12.764 -3.301 -9.705 1.00 95.12 89 ASN A O 1
ATOM 754 N N . ILE A 1 90 ? 11.390 -4.017 -11.329 1.00 96.00 90 ILE A N 1
ATOM 755 C CA . ILE A 1 90 ? 10.190 -4.070 -10.481 1.00 96.00 90 ILE A CA 1
ATOM 756 C C . ILE A 1 90 ? 10.397 -5.042 -9.310 1.00 96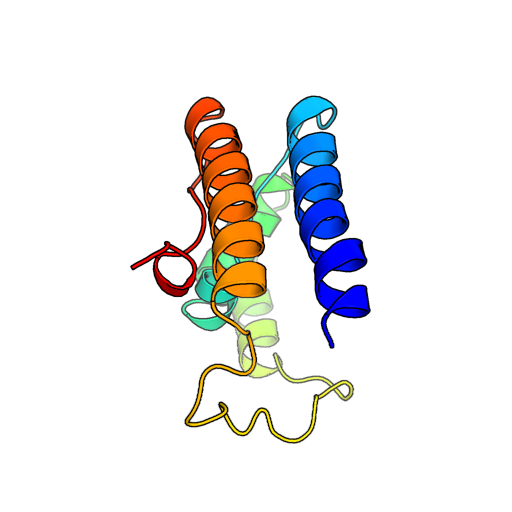.00 90 ILE A C 1
ATOM 758 O O . ILE A 1 90 ? 10.100 -4.705 -8.165 1.00 96.00 90 ILE A O 1
ATOM 762 N N . ASP A 1 91 ? 10.932 -6.231 -9.578 1.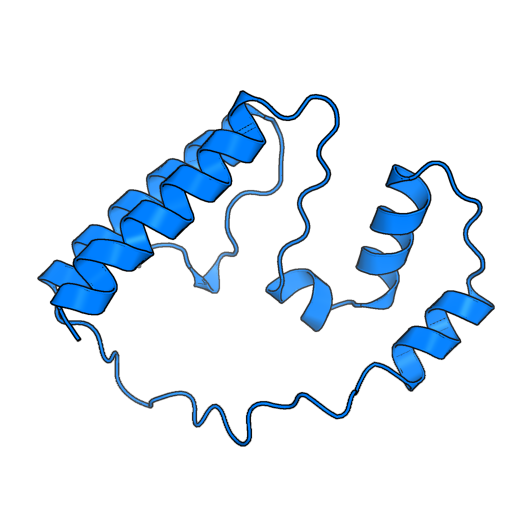00 95.88 91 ASP A N 1
ATOM 763 C CA . ASP A 1 91 ? 11.139 -7.279 -8.580 1.00 95.88 91 ASP A CA 1
ATOM 764 C C . ASP A 1 91 ? 12.162 -6.870 -7.502 1.00 95.88 91 ASP A C 1
ATOM 766 O O . ASP A 1 91 ? 11.982 -7.192 -6.325 1.00 95.88 91 ASP A O 1
ATOM 770 N N . GLU A 1 92 ? 13.215 -6.131 -7.865 1.00 96.50 92 GLU A N 1
ATOM 771 C CA . GLU A 1 92 ? 14.187 -5.560 -6.917 1.00 96.50 92 GLU A CA 1
ATOM 772 C C . GLU A 1 92 ? 13.534 -4.532 -5.977 1.00 96.50 92 GLU A C 1
ATOM 774 O O . GLU A 1 92 ? 13.755 -4.550 -4.758 1.00 96.50 92 GLU A O 1
ATOM 779 N N . LEU A 1 93 ? 12.665 -3.676 -6.516 1.00 97.50 93 LEU A N 1
ATOM 780 C CA . LEU A 1 93 ? 11.918 -2.689 -5.736 1.00 97.50 93 LEU A CA 1
ATOM 781 C C . LEU A 1 93 ? 10.897 -3.353 -4.804 1.00 97.50 93 LEU A C 1
ATOM 783 O O . LEU A 1 93 ? 10.792 -2.969 -3.637 1.00 97.50 93 LEU A O 1
ATOM 787 N N . ILE A 1 94 ? 10.201 -4.393 -5.272 1.00 97.19 94 ILE A N 1
ATOM 788 C CA . ILE A 1 94 ? 9.268 -5.176 -4.451 1.00 97.19 94 ILE A CA 1
ATOM 789 C C . ILE A 1 94 ? 9.996 -5.814 -3.263 1.00 97.19 94 ILE A C 1
ATOM 791 O O . ILE A 1 94 ? 9.533 -5.683 -2.130 1.00 97.19 94 ILE A O 1
ATOM 795 N N . ARG A 1 95 ? 11.159 -6.449 -3.481 1.00 97.25 95 ARG A N 1
ATOM 796 C CA . ARG A 1 95 ? 11.974 -7.024 -2.389 1.00 97.25 95 ARG A CA 1
ATOM 797 C C . ARG A 1 95 ? 12.433 -5.964 -1.390 1.00 97.25 95 ARG A C 1
ATOM 799 O O . ARG A 1 95 ? 12.476 -6.227 -0.187 1.00 97.25 95 ARG A O 1
ATOM 806 N N . THR A 1 96 ? 12.775 -4.775 -1.882 1.00 97.69 96 THR A N 1
ATOM 807 C CA . THR A 1 96 ? 13.197 -3.649 -1.040 1.00 97.69 96 TH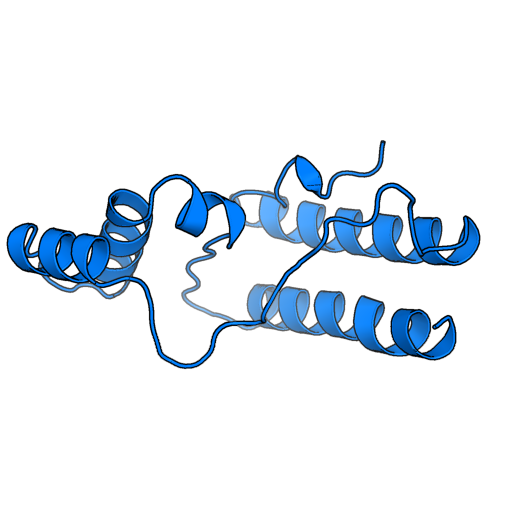R A CA 1
ATOM 808 C C . THR A 1 96 ? 12.069 -3.213 -0.104 1.00 97.69 96 THR A C 1
ATOM 810 O O . THR A 1 96 ? 12.278 -3.112 1.108 1.00 97.69 96 THR A O 1
ATOM 813 N N . VAL A 1 97 ? 10.859 -3.029 -0.639 1.00 97.62 97 VAL A N 1
ATOM 814 C CA . VAL A 1 97 ? 9.667 -2.683 0.150 1.00 97.62 97 VAL A CA 1
ATOM 815 C C . VAL A 1 97 ? 9.293 -3.808 1.118 1.00 97.62 97 VAL A C 1
ATOM 817 O O . VAL A 1 97 ? 9.065 -3.540 2.297 1.00 97.62 97 VAL A O 1
ATOM 820 N N . ASP A 1 98 ? 9.297 -5.064 0.667 1.00 97.31 98 ASP A N 1
ATOM 821 C CA . ASP A 1 98 ? 9.001 -6.229 1.512 1.00 97.31 98 ASP A CA 1
ATOM 822 C C . ASP A 1 98 ? 9.950 -6.313 2.713 1.00 97.31 98 ASP A C 1
ATOM 824 O O . ASP A 1 98 ? 9.526 -6.468 3.858 1.00 97.31 98 ASP A O 1
ATOM 828 N N . THR A 1 99 ? 11.247 -6.120 2.479 1.00 97.19 99 THR A N 1
ATOM 829 C CA . THR A 1 99 ? 12.251 -6.095 3.549 1.00 97.19 99 THR A CA 1
ATOM 830 C C . THR A 1 99 ? 11.972 -4.975 4.554 1.00 97.19 99 THR A C 1
ATOM 832 O O . THR A 1 99 ? 12.115 -5.182 5.760 1.00 97.19 99 THR A O 1
ATOM 835 N N . ALA A 1 100 ? 11.569 -3.790 4.088 1.00 97.44 100 ALA A N 1
ATOM 836 C CA . ALA A 1 100 ? 11.248 -2.665 4.963 1.00 97.44 100 ALA A CA 1
ATOM 837 C C . ALA A 1 100 ? 9.991 -2.914 5.814 1.00 97.44 100 ALA A C 1
ATOM 839 O O . ALA A 1 100 ? 9.998 -2.603 7.006 1.00 97.44 100 ALA A O 1
ATOM 840 N N . LEU A 1 101 ? 8.950 -3.522 5.236 1.00 97.00 101 LEU A N 1
ATOM 841 C CA . LEU A 1 101 ? 7.737 -3.929 5.955 1.00 97.00 101 LEU A CA 1
ATOM 842 C C . LEU A 1 101 ? 8.058 -4.956 7.047 1.00 97.00 101 LEU A C 1
ATOM 844 O O . LEU A 1 101 ? 7.720 -4.751 8.215 1.00 97.00 101 LEU A O 1
ATOM 848 N N . ASN A 1 102 ? 8.792 -6.013 6.690 1.00 96.19 102 ASN A N 1
ATOM 849 C CA . ASN A 1 102 ? 9.167 -7.075 7.625 1.00 96.19 102 ASN A CA 1
ATOM 850 C C . ASN A 1 102 ? 10.040 -6.546 8.777 1.00 96.19 102 ASN A C 1
ATOM 852 O O . ASN A 1 102 ? 9.835 -6.925 9.927 1.00 96.19 102 ASN A O 1
ATOM 856 N N . LYS A 1 103 ? 10.959 -5.603 8.514 1.00 96.31 103 LYS A N 1
ATOM 857 C CA . LYS A 1 103 ? 11.760 -4.935 9.563 1.00 96.31 103 LYS A CA 1
ATOM 858 C C . LYS A 1 103 ? 10.914 -4.180 10.594 1.00 96.31 103 LYS A C 1
ATOM 860 O O . LYS A 1 103 ? 11.387 -3.947 11.703 1.00 96.31 103 LYS A O 1
ATOM 865 N N . ARG A 1 104 ? 9.686 -3.788 10.243 1.00 94.25 104 ARG A N 1
ATOM 866 C CA . ARG A 1 104 ? 8.721 -3.138 11.143 1.00 94.25 104 ARG A CA 1
ATOM 867 C C . ARG A 1 104 ? 7.672 -4.098 11.708 1.00 94.25 104 ARG A C 1
ATOM 869 O O . ARG A 1 104 ? 6.699 -3.631 12.291 1.00 94.25 104 ARG A O 1
ATOM 876 N N . ASN A 1 105 ? 7.860 -5.413 11.559 1.00 94.94 105 ASN A N 1
ATOM 877 C CA . ASN A 1 105 ? 6.889 -6.445 11.943 1.00 94.94 105 ASN A CA 1
ATOM 878 C C . ASN A 1 105 ? 5.503 -6.240 11.300 1.00 94.94 105 ASN A C 1
ATOM 880 O O . ASN A 1 105 ? 4.481 -6.599 11.883 1.00 94.94 105 ASN A O 1
ATOM 884 N N . MET A 1 106 ? 5.461 -5.633 10.112 1.00 94.81 106 MET A N 1
ATOM 885 C CA . MET A 1 106 ? 4.241 -5.483 9.321 1.00 94.81 106 MET A CA 1
ATOM 886 C C . MET A 1 106 ? 4.101 -6.663 8.360 1.00 94.81 106 MET A C 1
ATOM 888 O O . MET A 1 106 ? 5.080 -7.352 8.067 1.00 94.81 106 MET A O 1
ATOM 892 N N . SER A 1 107 ? 2.892 -6.886 7.841 1.00 92.69 107 SER A N 1
ATOM 893 C CA . SER A 1 107 ? 2.709 -7.840 6.750 1.00 92.69 107 SE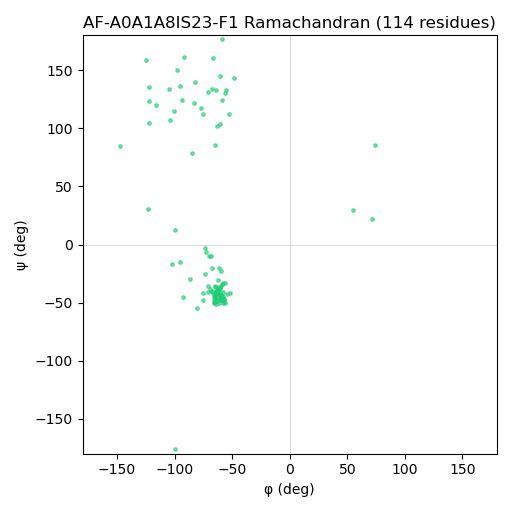R A CA 1
ATOM 894 C C . SER A 1 107 ? 3.563 -7.405 5.558 1.00 92.69 107 SER A C 1
ATOM 896 O O . SER A 1 107 ? 3.463 -6.272 5.083 1.00 92.69 107 SER A O 1
ATOM 898 N N . GLY A 1 108 ? 4.421 -8.312 5.094 1.00 94.69 108 GLY A N 1
ATOM 899 C CA . GLY A 1 108 ? 5.178 -8.132 3.862 1.00 94.69 108 GLY A CA 1
ATOM 900 C C . GLY A 1 108 ? 4.270 -7.929 2.648 1.00 94.69 108 GLY A C 1
ATOM 901 O O . GLY A 1 108 ? 3.043 -8.000 2.739 1.00 94.69 108 GLY A O 1
ATOM 902 N N . VAL A 1 109 ? 4.875 -7.695 1.488 1.00 95.38 109 VAL A N 1
ATOM 903 C CA . VAL A 1 109 ? 4.118 -7.548 0.242 1.00 95.38 109 VAL A CA 1
ATOM 904 C C . VAL A 1 109 ? 3.328 -8.834 -0.064 1.00 95.38 109 VAL A C 1
ATOM 906 O O . VAL A 1 109 ? 3.813 -9.943 0.209 1.00 95.38 109 VAL A O 1
ATOM 909 N N . PRO A 1 110 ? 2.126 -8.715 -0.656 1.00 93.94 110 PRO A N 1
ATOM 910 C CA . PRO A 1 110 ? 1.318 -9.848 -1.086 1.00 93.94 110 PRO A CA 1
ATOM 911 C C . PRO A 1 110 ? 2.107 -10.878 -1.897 1.00 93.94 110 PRO A C 1
ATOM 913 O O . PRO A 1 110 ? 2.957 -10.533 -2.719 1.00 93.94 110 PRO A O 1
ATOM 916 N N . ALA A 1 111 ? 1.792 -12.161 -1.697 1.00 89.50 111 ALA A N 1
ATOM 917 C CA . ALA A 1 111 ? 2.482 -13.266 -2.365 1.00 89.50 111 ALA A CA 1
ATOM 918 C C . ALA A 1 111 ? 2.419 -13.169 -3.899 1.00 89.50 111 ALA A C 1
ATOM 920 O O . ALA A 1 111 ? 3.389 -13.511 -4.570 1.00 89.50 111 ALA A O 1
ATOM 921 N N . ASP A 1 112 ? 1.325 -12.630 -4.439 1.00 85.31 112 ASP A N 1
ATOM 922 C CA . ASP A 1 112 ? 1.123 -12.419 -5.877 1.00 85.31 112 ASP A CA 1
ATOM 923 C C . ASP A 1 112 ? 2.154 -11.465 -6.504 1.00 85.31 112 ASP A C 1
ATOM 925 O O . ASP A 1 112 ? 2.361 -11.488 -7.719 1.00 85.31 112 ASP A O 1
ATOM 929 N N . TYR A 1 113 ? 2.809 -10.636 -5.688 1.00 86.62 113 TYR A N 1
ATOM 930 C CA . TYR A 1 113 ? 3.845 -9.698 -6.117 1.00 86.62 113 TYR A CA 1
ATOM 931 C C . TYR A 1 113 ? 5.254 -10.251 -5.964 1.00 86.62 113 TYR A C 1
ATOM 933 O O . TYR A 1 113 ? 6.186 -9.692 -6.538 1.00 86.62 113 TYR A O 1
ATO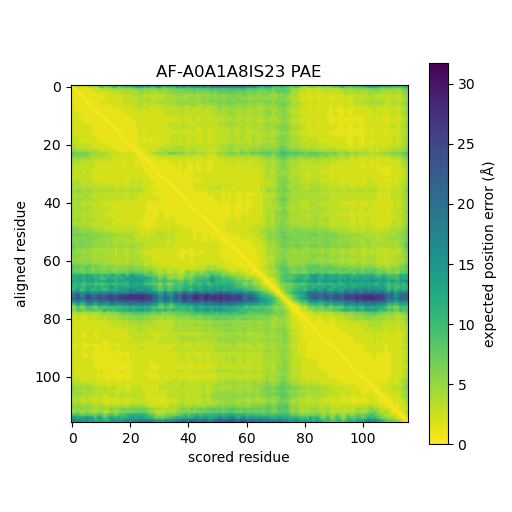M 941 N N . LYS A 1 114 ? 5.432 -11.337 -5.204 1.00 78.69 114 LYS A N 1
ATOM 942 C CA . LYS A 1 114 ? 6.764 -11.871 -4.944 1.00 78.69 114 LYS A CA 1
ATOM 943 C C . LYS A 1 114 ? 7.398 -12.354 -6.257 1.00 78.69 114 LYS A C 1
ATOM 945 O O . LYS A 1 114 ? 6.729 -13.051 -7.026 1.00 78.69 114 LYS A O 1
ATOM 950 N N . PRO A 1 115 ? 8.666 -11.990 -6.521 1.00 74.88 115 PRO A N 1
ATOM 951 C CA . PRO A 1 115 ? 9.393 -12.471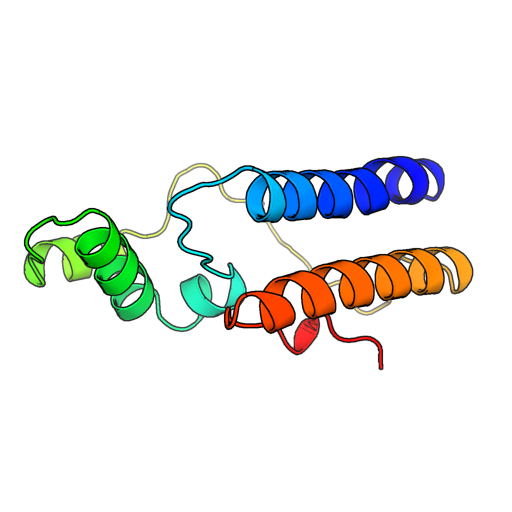 -7.691 1.00 74.88 115 PRO A CA 1
ATOM 952 C C . PRO A 1 115 ? 9.393 -14.002 -7.701 1.00 74.88 115 PRO A C 1
ATOM 954 O O . PRO A 1 115 ? 9.632 -14.611 -6.655 1.00 74.88 115 PRO A O 1
ATOM 957 N N . ARG A 1 116 ? 9.078 -14.601 -8.851 1.00 62.03 116 ARG A N 1
ATOM 958 C CA . ARG A 1 116 ? 9.105 -16.058 -9.039 1.00 62.03 116 ARG A CA 1
ATOM 959 C C . ARG A 1 116 ? 10.507 -16.544 -9.365 1.00 62.03 116 ARG A C 1
ATOM 961 O O . ARG A 1 116 ? 11.225 -15.804 -10.071 1.00 62.03 116 ARG A O 1
#